Protein AF-A0A659UMX3-F1 (afdb_monomer_lite)

Sequence (144 aa):
DGIGAFLRAEAPHLLPGEVRAPNKVGDGVDTADLINVVPGRPPGFCIGCPERPIFAATKLVEQELGKHHIASDIGCHLFSIMPPFELGATTMGYGLGPASASAFNSPDAKRRSISFVGDGGFWHNGLTSSIGNAVFNKNDGVIV

Structure (mmCIF, N/CA/C/O backbone):
data_AF-A0A659UMX3-F1
#
_entry.id   AF-A0A659UMX3-F1
#
loop_
_atom_site.group_PDB
_atom_site.id
_atom_site.type_symbol
_atom_site.label_atom_id
_atom_site.label_alt_id
_atom_site.label_comp_id
_atom_site.label_asym_id
_atom_site.label_entity_id
_atom_site.label_seq_id
_atom_site.pdbx_PDB_ins_code
_atom_site.Cartn_x
_atom_site.Cartn_y
_atom_site.Cartn_z
_atom_site.occupancy
_atom_site.B_iso_or_equiv
_atom_site.auth_seq_id
_atom_site.auth_comp_id
_atom_site.auth_asym_id
_atom_site.auth_atom_id
_atom_site.pdbx_PDB_model_num
ATOM 1 N N . ASP A 1 1 ? 29.938 12.520 -36.165 1.00 80.31 1 ASP A N 1
ATOM 2 C CA . ASP A 1 1 ? 31.358 12.898 -36.000 1.00 80.31 1 ASP A CA 1
ATOM 3 C C . ASP A 1 1 ? 32.203 11.645 -35.748 1.00 80.31 1 ASP A C 1
ATOM 5 O O . ASP A 1 1 ? 31.673 10.625 -35.313 1.00 80.31 1 ASP A O 1
ATOM 9 N N . GLY A 1 2 ? 33.490 11.679 -36.110 1.00 86.38 2 GLY A N 1
ATOM 10 C CA . GLY A 1 2 ? 34.348 10.483 -36.173 1.00 86.38 2 GLY A CA 1
ATOM 11 C C . GLY A 1 2 ? 34.579 9.790 -34.825 1.00 86.38 2 GLY A C 1
ATOM 12 O O . GLY A 1 2 ? 34.541 8.565 -34.754 1.00 86.38 2 GLY A O 1
ATOM 13 N N . ILE A 1 3 ? 34.723 10.560 -33.741 1.00 86.25 3 ILE A N 1
ATOM 14 C CA . ILE A 1 3 ? 34.908 10.018 -32.383 1.00 86.25 3 ILE A CA 1
ATOM 15 C C . ILE A 1 3 ? 33.653 9.272 -31.919 1.00 86.25 3 ILE A C 1
ATOM 17 O O . ILE A 1 3 ? 33.746 8.155 -31.416 1.00 86.25 3 ILE A O 1
ATOM 21 N N . GLY A 1 4 ? 32.465 9.843 -32.143 1.00 83.81 4 GLY A N 1
ATOM 22 C CA . GLY A 1 4 ? 31.209 9.180 -31.806 1.00 83.81 4 GLY A CA 1
ATOM 23 C C . GLY A 1 4 ? 31.001 7.875 -32.581 1.00 83.81 4 GLY A C 1
ATOM 24 O O . GLY A 1 4 ? 30.416 6.938 -32.049 1.00 83.81 4 GLY A O 1
ATOM 25 N N . ALA A 1 5 ? 31.466 7.783 -33.830 1.00 86.44 5 ALA A N 1
ATOM 26 C CA . ALA A 1 5 ? 31.408 6.541 -34.605 1.00 86.44 5 ALA A CA 1
ATOM 27 C C . ALA A 1 5 ? 32.375 5.476 -34.059 1.00 86.44 5 ALA A C 1
ATOM 29 O O . ALA A 1 5 ? 31.961 4.340 -33.843 1.00 86.44 5 ALA A O 1
ATOM 30 N N . PHE A 1 6 ? 33.619 5.860 -33.757 1.00 91.62 6 PHE A N 1
ATOM 31 C CA . PHE A 1 6 ? 3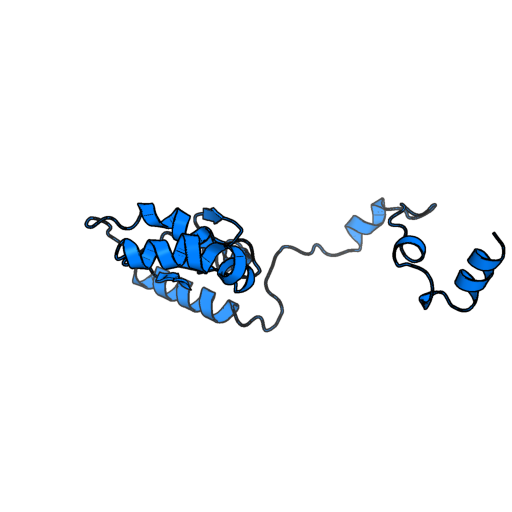4.622 4.973 -33.162 1.00 91.62 6 PHE A CA 1
ATOM 32 C C . PHE A 1 6 ? 34.173 4.414 -31.807 1.00 91.62 6 PHE A C 1
ATOM 34 O O . PHE A 1 6 ? 34.204 3.207 -31.592 1.00 91.62 6 PHE A O 1
ATOM 41 N N . LEU A 1 7 ? 33.668 5.268 -30.910 1.00 92.94 7 LEU A N 1
ATOM 42 C CA . LEU A 1 7 ? 33.188 4.828 -29.598 1.00 92.94 7 LEU A CA 1
ATOM 43 C C . LEU A 1 7 ? 31.968 3.904 -29.699 1.00 92.94 7 LEU A C 1
ATOM 45 O O . LEU A 1 7 ? 31.846 2.987 -28.896 1.00 92.94 7 LEU A O 1
ATOM 49 N N . ARG A 1 8 ? 31.083 4.095 -30.688 1.00 87.81 8 ARG A N 1
ATOM 50 C CA . ARG A 1 8 ? 29.964 3.164 -30.930 1.00 87.81 8 ARG A CA 1
ATOM 51 C C . ARG A 1 8 ? 30.441 1.784 -31.386 1.00 87.81 8 ARG A C 1
ATOM 53 O O . ARG A 1 8 ? 29.808 0.803 -31.014 1.00 87.81 8 ARG A O 1
ATOM 60 N N . ALA A 1 9 ? 31.514 1.719 -32.173 1.00 91.12 9 ALA A N 1
ATOM 61 C CA . ALA A 1 9 ? 32.057 0.468 -32.697 1.00 91.12 9 ALA A CA 1
ATOM 62 C C . ALA A 1 9 ? 32.900 -0.286 -31.657 1.00 91.12 9 ALA A C 1
ATOM 64 O O . ALA A 1 9 ? 32.678 -1.470 -31.427 1.00 91.12 9 ALA A O 1
ATOM 65 N N . GLU A 1 10 ? 33.823 0.410 -30.992 1.00 96.06 10 GLU A N 1
ATOM 66 C CA . GLU A 1 10 ? 34.887 -0.233 -30.209 1.00 96.06 10 GLU A CA 1
ATOM 67 C C . GLU A 1 10 ? 34.639 -0.205 -28.695 1.00 96.06 10 GLU A C 1
ATOM 69 O O . GLU A 1 10 ? 35.086 -1.089 -27.966 1.00 96.06 10 GLU A O 1
ATOM 74 N N . ALA A 1 11 ? 33.927 0.805 -28.183 1.00 93.38 11 ALA A N 1
ATOM 75 C CA . ALA A 1 11 ? 33.734 0.990 -26.742 1.00 93.38 11 ALA A CA 1
ATOM 76 C C . ALA A 1 11 ? 32.344 1.553 -26.383 1.00 93.38 11 ALA A C 1
ATOM 78 O O . ALA A 1 11 ? 32.239 2.575 -25.695 1.00 93.38 11 ALA A O 1
ATOM 79 N N . PRO A 1 12 ? 31.245 0.885 -26.787 1.00 87.44 12 PRO A N 1
ATOM 80 C CA . PRO A 1 12 ? 29.893 1.425 -26.646 1.00 87.44 12 PRO A CA 1
ATOM 81 C C . PRO A 1 12 ? 29.475 1.650 -25.190 1.00 87.44 12 PRO A C 1
ATOM 83 O O . PRO A 1 12 ? 28.577 2.440 -24.931 1.00 87.44 12 PRO A O 1
ATOM 86 N N . HIS A 1 13 ? 30.125 0.992 -24.226 1.00 91.12 13 HIS A N 1
ATOM 87 C CA . HIS A 1 13 ? 29.864 1.163 -22.797 1.00 91.12 13 HIS A CA 1
ATOM 88 C C . HIS A 1 13 ? 30.318 2.520 -22.236 1.00 91.12 13 HIS A C 1
ATOM 90 O O . HIS A 1 13 ? 29.806 2.927 -21.197 1.00 91.12 13 HIS A O 1
ATOM 96 N N . LEU A 1 14 ? 31.232 3.218 -22.922 1.00 92.56 14 LEU A N 1
ATOM 97 C CA . LEU A 1 14 ? 31.705 4.556 -22.548 1.00 92.56 14 LEU A CA 1
ATOM 98 C C . LEU A 1 14 ? 30.750 5.672 -22.994 1.00 92.56 14 LEU A C 1
ATOM 100 O O . LEU A 1 14 ? 30.923 6.826 -22.607 1.00 92.56 14 LEU A O 1
ATOM 104 N N . LEU A 1 15 ? 29.755 5.349 -23.824 1.00 89.94 15 LEU A N 1
ATOM 105 C CA . LEU A 1 15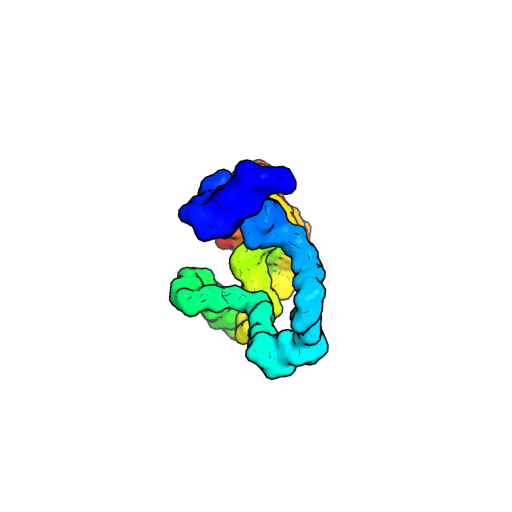 ? 28.754 6.308 -24.276 1.00 89.94 15 LEU A CA 1
ATOM 106 C C . LEU A 1 15 ? 27.646 6.491 -23.222 1.00 89.94 15 LEU A C 1
ATOM 108 O O . LEU A 1 15 ? 27.273 5.518 -22.557 1.00 89.94 15 LEU A O 1
ATOM 112 N N . PRO A 1 16 ? 27.057 7.698 -23.110 1.00 88.25 16 PRO A N 1
ATOM 113 C CA . PRO A 1 16 ? 25.883 7.934 -22.274 1.00 88.25 16 PRO A CA 1
ATOM 114 C C . PRO A 1 16 ? 24.726 6.992 -22.623 1.00 88.25 16 PRO A C 1
ATOM 116 O O . PRO A 1 16 ? 24.575 6.572 -23.778 1.00 88.25 16 PRO A O 1
ATOM 119 N N . GLY A 1 17 ? 23.888 6.677 -21.634 1.00 83.12 17 GLY A N 1
ATOM 120 C CA . GLY A 1 17 ? 22.742 5.781 -21.807 1.00 83.12 17 GLY A CA 1
ATOM 121 C C . GLY A 1 17 ? 21.800 6.247 -22.918 1.00 83.12 17 GLY A C 1
ATOM 122 O O . GLY A 1 17 ? 21.337 5.432 -23.709 1.00 83.12 17 GLY A O 1
ATOM 123 N N . GLU A 1 18 ? 21.623 7.557 -23.066 1.00 82.62 18 GLU A N 1
ATOM 124 C CA . GLU A 1 18 ? 20.795 8.189 -24.095 1.00 82.62 18 GLU A CA 1
ATOM 125 C C . GLU A 1 18 ? 21.355 7.995 -25.509 1.00 82.62 18 GLU A C 1
ATOM 127 O O . GLU A 1 18 ? 20.612 8.017 -26.484 1.00 82.62 18 GLU A O 1
ATOM 132 N N . VAL A 1 19 ? 22.667 7.798 -25.657 1.00 83.69 19 VAL A N 1
ATOM 133 C CA . VAL A 1 19 ? 23.290 7.519 -26.962 1.00 83.69 19 VAL A CA 1
ATOM 134 C C . VAL A 1 19 ? 23.211 6.030 -27.287 1.00 83.69 19 VAL A C 1
ATOM 136 O O . VAL A 1 19 ? 23.054 5.659 -28.450 1.00 83.69 19 VAL A O 1
ATOM 139 N N . ARG A 1 20 ? 23.314 5.177 -26.263 1.00 80.31 20 ARG A N 1
ATOM 140 C CA . ARG A 1 20 ? 23.248 3.713 -26.387 1.00 80.31 20 ARG A CA 1
ATOM 141 C C . ARG A 1 20 ? 21.819 3.202 -26.578 1.00 80.31 20 ARG A C 1
ATOM 143 O O . ARG A 1 20 ? 21.623 2.211 -27.271 1.00 80.31 20 ARG A O 1
ATOM 150 N N . ALA A 1 21 ? 20.845 3.872 -25.971 1.00 79.81 21 ALA A N 1
ATOM 151 C CA . ALA A 1 21 ? 19.425 3.548 -26.004 1.00 79.81 21 ALA A CA 1
ATOM 152 C C . ALA A 1 21 ? 18.609 4.843 -26.185 1.00 79.81 21 ALA A C 1
ATOM 154 O O . ALA A 1 21 ? 17.995 5.335 -25.239 1.00 79.81 21 ALA A O 1
ATOM 155 N N . PRO A 1 22 ? 18.593 5.426 -27.397 1.00 78.88 22 PRO A N 1
ATOM 156 C CA . PRO A 1 22 ? 18.025 6.753 -27.636 1.00 78.88 22 PRO A CA 1
ATOM 157 C C . PRO A 1 22 ? 16.498 6.849 -27.517 1.00 78.88 22 PRO A C 1
ATOM 159 O O . PRO A 1 22 ? 15.952 7.900 -27.841 1.00 78.88 22 PRO A O 1
ATOM 162 N N . ASN A 1 23 ? 15.800 5.784 -27.092 1.00 73.88 23 ASN A N 1
ATOM 163 C CA . ASN A 1 23 ? 14.333 5.685 -27.052 1.00 73.88 23 ASN A CA 1
ATOM 164 C C . ASN A 1 23 ? 13.659 6.216 -28.334 1.00 73.88 23 ASN A C 1
ATOM 166 O O . ASN A 1 23 ? 12.550 6.744 -28.302 1.00 73.88 23 ASN A O 1
ATOM 170 N N . LYS A 1 24 ? 14.347 6.095 -29.476 1.00 74.88 24 LYS A N 1
ATOM 171 C CA . LYS A 1 24 ? 13.796 6.399 -30.793 1.00 74.88 24 LYS A CA 1
ATOM 172 C C . LYS A 1 24 ? 13.140 5.137 -31.317 1.00 74.88 24 LYS A C 1
ATOM 174 O O . LYS A 1 24 ? 13.711 4.054 -31.194 1.00 74.88 24 LYS A O 1
ATOM 179 N N . VAL A 1 25 ? 11.960 5.288 -31.908 1.00 68.75 25 VAL A N 1
ATOM 180 C CA . VAL A 1 25 ? 11.356 4.218 -32.703 1.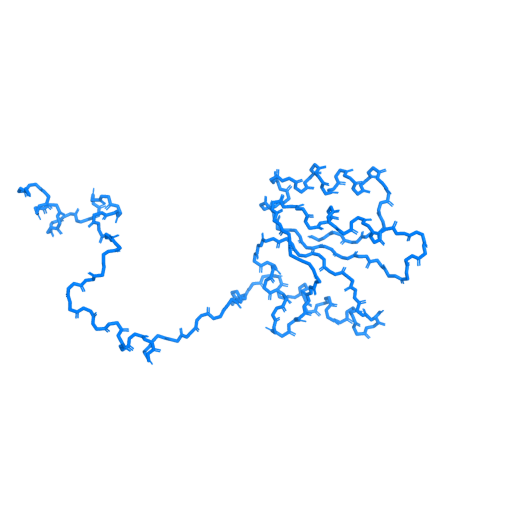00 68.75 25 VAL A CA 1
ATOM 181 C C . VAL A 1 25 ? 12.358 3.908 -33.815 1.00 68.75 25 VAL A C 1
ATOM 183 O O . VAL A 1 25 ? 12.714 4.804 -34.576 1.00 68.75 25 VAL A O 1
ATOM 186 N N . GLY A 1 26 ? 12.920 2.700 -33.816 1.00 66.75 26 GLY A N 1
ATOM 187 C CA . GLY A 1 26 ? 13.911 2.317 -34.816 1.00 66.75 26 GLY A CA 1
ATOM 188 C C . GLY A 1 26 ? 13.277 2.282 -36.202 1.00 66.75 26 GLY A C 1
ATOM 189 O O . GLY A 1 26 ? 12.154 1.797 -36.349 1.00 66.75 26 GLY A O 1
ATOM 190 N N . ASP A 1 27 ? 13.999 2.760 -37.214 1.00 66.75 27 ASP A N 1
ATOM 191 C CA . ASP A 1 27 ? 13.612 2.544 -38.606 1.00 66.75 27 ASP A CA 1
ATOM 192 C C . ASP A 1 27 ? 13.560 1.025 -38.860 1.00 66.75 27 ASP A C 1
ATOM 194 O O . ASP A 1 27 ? 14.563 0.328 -38.701 1.00 66.75 27 ASP A O 1
ATOM 198 N N . GLY A 1 28 ? 12.381 0.495 -39.200 1.00 62.31 28 GLY A N 1
ATOM 199 C CA . GLY A 1 28 ? 12.193 -0.924 -39.532 1.00 62.31 28 GLY A CA 1
ATOM 200 C C . GLY A 1 28 ? 11.762 -1.852 -38.389 1.00 62.31 28 GLY A C 1
ATOM 201 O O . GLY A 1 28 ? 11.664 -3.056 -38.615 1.00 62.31 28 GLY A O 1
ATOM 202 N N . VAL A 1 29 ? 11.466 -1.341 -37.187 1.00 63.28 29 VAL A N 1
ATOM 203 C CA . VAL A 1 29 ? 10.765 -2.147 -36.172 1.00 63.28 29 VAL A CA 1
ATOM 204 C C . VAL A 1 29 ? 9.274 -2.118 -36.488 1.00 63.28 29 VAL A C 1
ATOM 206 O O . VAL A 1 29 ? 8.604 -1.120 -36.223 1.00 63.28 29 VAL A O 1
ATOM 209 N N . ASP A 1 30 ? 8.755 -3.208 -37.053 1.00 66.06 30 ASP A N 1
ATOM 210 C CA . ASP A 1 30 ? 7.312 -3.420 -37.140 1.00 66.06 30 ASP A CA 1
ATOM 211 C C . ASP A 1 30 ? 6.763 -3.648 -35.724 1.00 66.06 30 ASP A C 1
ATOM 213 O O . ASP A 1 30 ? 6.810 -4.743 -35.159 1.00 66.06 30 ASP A O 1
ATOM 217 N N . THR A 1 31 ? 6.300 -2.568 -35.099 1.00 67.62 31 THR A N 1
ATOM 218 C CA . THR A 1 31 ? 5.735 -2.600 -33.749 1.00 67.62 31 THR A CA 1
ATOM 219 C C . THR A 1 31 ? 4.401 -3.340 -33.695 1.00 67.62 31 THR A C 1
ATOM 221 O O . THR A 1 31 ? 3.965 -3.687 -32.594 1.00 67.62 31 THR A O 1
ATOM 224 N N . ALA A 1 32 ? 3.769 -3.621 -34.843 1.00 68.00 32 ALA A N 1
ATOM 225 C CA . ALA A 1 32 ? 2.508 -4.348 -34.902 1.00 68.00 32 ALA A CA 1
ATOM 226 C C . ALA A 1 32 ? 2.662 -5.808 -34.443 1.00 68.00 32 ALA A C 1
ATOM 228 O O . ALA A 1 32 ? 1.722 -6.359 -33.870 1.00 68.00 32 ALA A O 1
ATOM 229 N N . ASP A 1 33 ? 3.843 -6.414 -34.611 1.00 74.25 33 ASP A N 1
ATOM 230 C CA . ASP A 1 33 ? 4.092 -7.796 -34.181 1.00 74.25 33 ASP A CA 1
ATOM 231 C C . ASP A 1 33 ? 4.417 -7.911 -32.679 1.00 74.25 33 ASP A C 1
ATOM 233 O O . ASP A 1 33 ? 4.103 -8.912 -32.036 1.00 74.25 33 ASP A O 1
ATOM 237 N N . LEU A 1 34 ? 4.960 -6.853 -32.058 1.00 73.75 34 LEU A N 1
ATOM 238 C CA . LEU A 1 34 ? 5.363 -6.867 -30.641 1.00 73.75 34 LEU A CA 1
ATOM 239 C C . LEU A 1 34 ? 4.206 -7.166 -29.681 1.00 73.75 34 LEU A C 1
ATOM 241 O O . LEU A 1 34 ? 4.418 -7.802 -28.649 1.00 73.75 34 LEU A O 1
ATOM 245 N N . ILE A 1 35 ? 2.988 -6.743 -30.027 1.00 72.38 35 ILE A N 1
ATOM 246 C CA . ILE A 1 35 ? 1.779 -7.022 -29.240 1.00 72.38 35 ILE A CA 1
ATOM 247 C C . ILE A 1 35 ? 1.449 -8.524 -29.243 1.00 72.38 35 ILE A C 1
ATOM 249 O O . ILE A 1 35 ? 0.923 -9.031 -28.254 1.00 72.38 35 ILE A O 1
ATOM 253 N N . ASN A 1 36 ? 1.785 -9.244 -30.318 1.00 80.62 36 ASN A N 1
ATOM 254 C CA . ASN A 1 36 ? 1.509 -10.674 -30.452 1.00 80.62 36 ASN A CA 1
ATOM 255 C C . ASN A 1 36 ? 2.608 -11.550 -29.835 1.00 80.62 36 ASN A C 1
ATOM 257 O O . ASN A 1 36 ? 2.320 -12.667 -29.406 1.00 80.62 36 ASN A O 1
ATOM 261 N N . VAL A 1 37 ? 3.855 -11.064 -29.779 1.00 84.31 37 VAL A N 1
ATOM 262 C CA . VAL A 1 37 ? 5.002 -11.857 -29.298 1.00 84.31 37 VAL A CA 1
ATOM 263 C C . VAL A 1 37 ? 5.399 -11.585 -27.845 1.00 84.31 37 VAL A C 1
ATOM 265 O O . VAL A 1 37 ? 5.977 -12.465 -27.204 1.00 84.31 37 VAL A O 1
ATOM 268 N N . VAL A 1 38 ? 5.111 -10.400 -27.291 1.00 84.12 38 VAL A N 1
ATOM 269 C CA . VAL A 1 38 ? 5.469 -10.069 -25.903 1.00 84.12 38 VAL A CA 1
ATOM 270 C C . VAL A 1 38 ? 4.290 -10.363 -24.973 1.00 84.12 38 VAL A C 1
ATOM 272 O O . VAL A 1 38 ? 3.248 -9.716 -25.086 1.00 84.12 38 VAL A O 1
ATOM 275 N N . PRO A 1 39 ? 4.432 -11.280 -23.998 1.00 84.31 39 PRO A N 1
ATOM 276 C CA . PRO A 1 39 ? 3.372 -11.517 -23.033 1.00 84.31 39 PRO A CA 1
ATOM 277 C C . PRO A 1 39 ? 3.144 -10.271 -22.174 1.00 84.31 39 PRO A C 1
ATOM 279 O O . PRO A 1 39 ? 4.093 -9.614 -21.729 1.00 84.31 39 PRO A O 1
ATOM 282 N N . GLY A 1 40 ? 1.873 -9.974 -21.900 1.00 84.06 40 GLY A N 1
ATOM 283 C CA . GLY A 1 40 ? 1.495 -8.900 -20.990 1.00 84.06 40 GLY A CA 1
ATOM 284 C C . GLY A 1 40 ? 2.152 -9.077 -19.620 1.00 84.06 40 GLY A C 1
ATOM 285 O O . GLY A 1 40 ? 2.225 -10.183 -19.085 1.00 84.06 40 GLY A O 1
ATOM 286 N N . ARG A 1 41 ? 2.626 -7.972 -19.041 1.00 85.88 41 ARG A N 1
ATOM 287 C CA . ARG A 1 41 ? 3.160 -7.921 -17.675 1.00 85.88 41 ARG A CA 1
ATOM 288 C C . ARG A 1 41 ? 2.165 -7.180 -16.787 1.00 85.88 41 ARG A C 1
ATOM 290 O O . ARG A 1 41 ? 2.356 -5.986 -16.550 1.00 85.88 41 ARG A O 1
ATOM 297 N N . PRO A 1 42 ? 1.068 -7.832 -16.361 1.00 85.88 42 PRO A N 1
ATOM 298 C CA . PRO A 1 42 ? 0.165 -7.199 -15.419 1.00 85.88 42 PRO A CA 1
ATOM 299 C C . PRO A 1 42 ? 0.934 -6.862 -14.132 1.00 85.88 42 PRO A C 1
ATOM 301 O O . PRO A 1 42 ? 1.857 -7.597 -13.763 1.00 85.88 42 PRO A O 1
ATOM 304 N N . PRO A 1 43 ? 0.576 -5.767 -13.445 1.00 88.56 43 PRO A N 1
ATOM 305 C CA . PRO A 1 43 ? 1.150 -5.449 -12.146 1.00 88.56 43 PRO A CA 1
ATOM 306 C C . PRO A 1 43 ? 0.981 -6.627 -11.182 1.00 88.56 43 PRO A C 1
ATOM 308 O O . PRO A 1 43 ? -0.100 -7.210 -11.088 1.00 88.56 43 PRO A O 1
ATOM 311 N N . GLY A 1 44 ? 2.047 -6.996 -10.481 1.00 90.12 44 GLY A N 1
ATOM 312 C CA . GLY A 1 44 ? 2.027 -8.154 -9.602 1.00 90.12 44 GLY A CA 1
ATOM 313 C C . GLY A 1 44 ? 3.303 -8.297 -8.789 1.00 90.12 44 GLY A C 1
ATOM 314 O O . GLY A 1 44 ? 4.312 -7.637 -9.036 1.00 90.12 44 GLY A O 1
ATOM 315 N N . PHE A 1 45 ? 3.243 -9.178 -7.796 1.00 93.44 45 PHE A N 1
ATOM 316 C CA . PHE A 1 45 ? 4.365 -9.450 -6.909 1.00 93.44 45 PHE A CA 1
ATOM 317 C C . PHE A 1 45 ? 5.416 -10.341 -7.567 1.00 93.44 45 PHE A C 1
ATOM 319 O O . PHE A 1 45 ? 5.088 -11.312 -8.254 1.00 93.44 45 PHE A O 1
ATOM 326 N N . CYS A 1 46 ? 6.688 -10.069 -7.270 1.00 93.56 46 CYS A N 1
ATOM 327 C CA . CYS A 1 46 ? 7.797 -10.933 -7.661 1.00 93.56 46 CYS A CA 1
ATOM 328 C C . CYS A 1 46 ? 7.616 -12.367 -7.131 1.00 93.56 46 CYS A C 1
ATOM 330 O O . CYS A 1 46 ? 7.007 -12.608 -6.079 1.00 93.56 46 CYS A O 1
ATOM 332 N N . ILE A 1 47 ? 8.219 -13.335 -7.825 1.00 92.31 47 ILE A N 1
ATOM 333 C CA . ILE A 1 47 ? 8.390 -14.684 -7.278 1.00 92.31 47 ILE A CA 1
ATOM 334 C C . ILE A 1 47 ? 9.227 -14.577 -5.998 1.00 92.31 47 ILE A C 1
ATOM 336 O O . ILE A 1 47 ? 10.303 -13.989 -6.010 1.00 92.31 47 ILE A O 1
ATOM 340 N N . GLY A 1 48 ? 8.704 -15.103 -4.888 1.00 95.06 48 GLY A N 1
ATOM 341 C CA . GLY A 1 48 ? 9.347 -14.994 -3.575 1.00 95.06 48 GLY A CA 1
ATOM 342 C C . GLY A 1 48 ? 9.157 -13.652 -2.858 1.00 95.06 48 GLY A C 1
ATOM 343 O O . GLY A 1 48 ? 9.811 -13.426 -1.847 1.00 95.06 48 GLY A O 1
ATOM 344 N N . CYS A 1 49 ? 8.276 -12.764 -3.337 1.00 96.00 49 CYS A N 1
ATOM 345 C CA . CYS A 1 49 ? 7.991 -11.508 -2.641 1.00 96.00 49 CYS A CA 1
ATOM 346 C C . CYS A 1 49 ? 7.502 -11.765 -1.195 1.00 96.00 49 CYS A C 1
ATOM 348 O O . CYS A 1 49 ? 6.518 -12.496 -1.014 1.00 96.00 49 CYS A O 1
ATOM 350 N N . PRO A 1 50 ? 8.139 -11.148 -0.179 1.00 95.56 50 PRO A N 1
ATOM 351 C CA . PRO A 1 50 ? 7.830 -11.386 1.232 1.00 95.56 50 PRO A CA 1
ATOM 352 C C . PRO A 1 50 ? 6.503 -10.765 1.685 1.00 95.56 50 PRO A C 1
ATOM 354 O O . PRO A 1 50 ? 6.038 -11.058 2.781 1.00 95.56 50 PRO A O 1
ATOM 357 N N . GLU A 1 51 ? 5.864 -9.942 0.853 1.00 96.19 51 GLU A N 1
ATOM 358 C CA . GLU A 1 51 ? 4.568 -9.337 1.170 1.00 96.19 51 GLU A CA 1
ATOM 359 C C . GLU A 1 51 ? 3.394 -10.286 0.877 1.00 96.19 51 GLU A C 1
ATOM 361 O O . GLU A 1 51 ? 2.325 -10.167 1.473 1.00 96.19 51 GLU A O 1
ATOM 366 N N . ARG A 1 52 ? 3.579 -11.296 0.009 1.00 96.38 52 ARG A N 1
ATOM 367 C CA . ARG A 1 52 ? 2.506 -12.248 -0.341 1.00 96.38 52 ARG A CA 1
ATOM 368 C C . ARG A 1 52 ? 1.931 -12.980 0.884 1.00 96.38 52 ARG A C 1
ATOM 370 O O . ARG A 1 52 ? 0.706 -13.076 0.960 1.00 96.38 52 ARG A O 1
ATOM 377 N N . PRO A 1 53 ? 2.739 -13.482 1.843 1.00 96.62 53 PRO A N 1
ATOM 378 C CA . PRO A 1 53 ? 2.219 -14.064 3.081 1.00 96.62 53 PRO A CA 1
ATOM 379 C C . PRO A 1 53 ? 1.449 -13.070 3.957 1.00 96.62 53 PRO A C 1
ATOM 381 O O . PRO A 1 53 ? 0.473 -13.468 4.585 1.00 96.62 53 PRO A O 1
ATOM 384 N N . ILE A 1 54 ? 1.842 -11.790 3.972 1.00 96.38 54 ILE A N 1
ATOM 385 C CA . ILE A 1 54 ? 1.147 -10.742 4.734 1.00 96.38 54 ILE A CA 1
ATOM 386 C C . ILE A 1 54 ? -0.270 -10.571 4.182 1.00 96.38 54 ILE A C 1
ATOM 388 O O . ILE A 1 54 ? -1.237 -10.684 4.929 1.00 96.38 54 ILE A O 1
ATOM 392 N N . PHE A 1 55 ? -0.412 -10.417 2.864 1.00 97.06 55 PHE A N 1
ATOM 393 C CA . PHE A 1 55 ? -1.726 -10.277 2.229 1.00 97.06 55 PHE A CA 1
ATOM 394 C C . PHE A 1 55 ? -2.569 -11.551 2.308 1.00 97.06 55 PHE A C 1
ATOM 396 O O . PHE A 1 55 ? -3.781 -11.476 2.502 1.00 97.06 55 PHE A O 1
ATOM 403 N N . ALA A 1 56 ? -1.950 -12.731 2.222 1.00 97.06 56 ALA A N 1
ATOM 404 C CA . ALA A 1 56 ? -2.657 -13.989 2.451 1.00 97.06 56 ALA A CA 1
ATOM 405 C C . ALA A 1 56 ? -3.231 -14.050 3.876 1.00 97.06 56 ALA A C 1
ATOM 407 O O . ALA A 1 56 ? -4.405 -14.373 4.047 1.00 97.06 56 ALA A O 1
ATOM 408 N N . ALA A 1 57 ? -2.443 -13.670 4.886 1.00 96.81 57 ALA A N 1
ATOM 409 C CA . ALA A 1 57 ? -2.907 -13.590 6.266 1.00 96.81 57 ALA A CA 1
ATOM 410 C C . ALA A 1 57 ? -4.023 -12.548 6.431 1.00 96.81 57 ALA A C 1
ATOM 412 O O . ALA A 1 57 ? -5.035 -12.840 7.062 1.00 96.81 57 ALA A O 1
ATOM 413 N N . THR A 1 58 ? -3.909 -11.374 5.803 1.00 96.69 58 THR A N 1
ATOM 414 C CA . THR A 1 58 ? -4.981 -10.366 5.813 1.00 96.69 58 THR A CA 1
ATOM 415 C C . THR A 1 58 ? -6.285 -10.910 5.221 1.00 96.69 58 THR A C 1
ATOM 417 O O . THR A 1 58 ? -7.350 -10.634 5.765 1.00 96.69 58 THR A O 1
ATOM 420 N N . LYS A 1 59 ? -6.240 -11.744 4.170 1.00 96.81 59 LYS A N 1
ATOM 421 C CA . LYS A 1 59 ? -7.450 -12.403 3.644 1.00 96.81 59 LYS A CA 1
ATOM 422 C C . LYS A 1 59 ? -8.081 -13.382 4.615 1.00 96.81 59 LYS A C 1
ATOM 424 O O . LYS A 1 59 ? -9.304 -13.425 4.689 1.00 96.81 59 LYS A O 1
ATOM 429 N N . LEU A 1 60 ? -7.275 -14.149 5.342 1.00 97.06 60 LEU A N 1
ATOM 430 C CA . LEU A 1 60 ? -7.784 -15.040 6.385 1.00 97.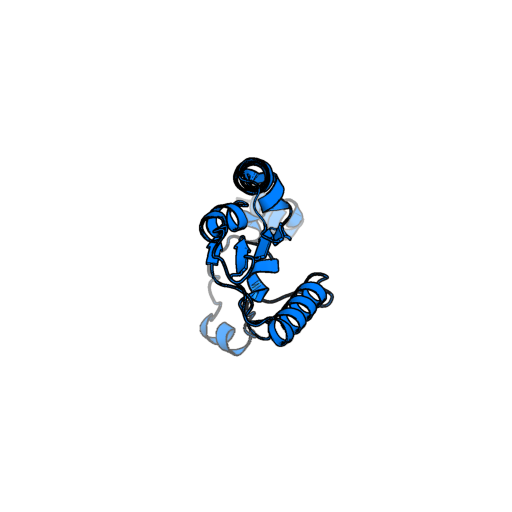06 60 LEU A CA 1
ATOM 431 C C . LEU A 1 60 ? -8.450 -14.228 7.505 1.00 97.06 60 LEU A C 1
ATOM 433 O O . LEU A 1 60 ? -9.559 -14.550 7.919 1.00 97.06 60 LEU A O 1
ATOM 437 N N . VAL A 1 61 ? -7.851 -13.101 7.899 1.00 94.81 61 VAL A N 1
ATOM 438 C CA . VAL A 1 61 ? -8.458 -12.171 8.864 1.00 94.81 61 VAL A CA 1
ATOM 439 C C . VAL A 1 61 ? -9.795 -11.618 8.353 1.00 94.81 61 VAL A C 1
ATOM 441 O O . VAL A 1 61 ? -10.763 -11.593 9.108 1.00 94.81 61 VAL A O 1
ATOM 444 N N . GLU A 1 62 ? -9.907 -11.227 7.078 1.00 95.25 62 GLU A N 1
ATOM 445 C CA . GLU A 1 62 ? -11.189 -10.771 6.514 1.00 95.25 62 GLU A CA 1
ATOM 446 C C . GLU A 1 62 ? -12.256 -11.877 6.444 1.00 95.25 62 GLU A C 1
ATOM 448 O O . GLU A 1 62 ? -13.449 -11.570 6.490 1.00 95.25 62 GLU A O 1
ATOM 453 N N . GLN A 1 63 ? -11.867 -13.152 6.334 1.00 95.69 63 GLN A N 1
ATOM 454 C CA . GLN A 1 63 ? -12.812 -14.275 6.396 1.00 95.69 63 GLN A CA 1
ATOM 455 C C . GLN A 1 63 ? -13.412 -14.432 7.799 1.00 95.69 63 GLN A C 1
ATOM 457 O O . GLN A 1 63 ? -14.591 -14.758 7.920 1.00 95.69 63 GLN A O 1
ATOM 462 N N . GLU A 1 64 ? -12.627 -14.166 8.844 1.00 95.75 64 GLU A N 1
ATOM 463 C CA . GLU A 1 64 ? -13.059 -14.277 10.241 1.00 95.75 64 GLU A CA 1
ATOM 464 C C . GLU A 1 64 ? -13.795 -13.022 10.737 1.00 95.75 64 GLU A C 1
ATOM 466 O O . GLU A 1 64 ? -14.843 -13.118 11.376 1.00 95.75 64 GLU A O 1
ATOM 471 N N . LEU A 1 65 ? -13.269 -11.832 10.437 1.00 94.31 65 LEU A N 1
ATOM 472 C CA . LEU A 1 65 ? -13.743 -10.554 10.991 1.00 94.31 65 LEU A CA 1
ATOM 473 C C . LEU A 1 65 ? -14.627 -9.754 10.014 1.00 94.31 65 LEU A C 1
ATOM 475 O O . LEU A 1 65 ? -15.287 -8.771 10.391 1.00 94.31 65 LEU A O 1
ATOM 479 N N . GLY A 1 66 ? -14.695 -10.186 8.756 1.00 94.50 66 GLY A N 1
ATOM 480 C CA . GLY A 1 66 ? -15.311 -9.456 7.652 1.00 94.50 66 GLY A CA 1
ATOM 481 C C . GLY A 1 66 ? -14.370 -8.419 7.033 1.00 94.50 66 GLY A C 1
ATOM 482 O O . GLY A 1 66 ? -13.250 -8.211 7.486 1.00 94.50 66 GLY A O 1
ATOM 483 N N . LYS A 1 67 ? -14.845 -7.738 5.985 1.00 93.81 67 LYS A N 1
ATOM 484 C CA . LYS A 1 67 ? -14.033 -6.767 5.237 1.00 93.81 67 LYS A CA 1
ATOM 485 C C . LYS A 1 67 ? -13.634 -5.554 6.077 1.00 93.81 67 LYS A C 1
ATOM 487 O O . LYS A 1 67 ? -14.469 -4.993 6.795 1.00 93.81 67 LYS A O 1
ATOM 492 N N . HIS A 1 68 ? -12.392 -5.111 5.911 1.00 93.69 68 HIS A N 1
ATOM 493 C CA . HIS A 1 68 ? -11.852 -3.906 6.543 1.00 93.69 68 HIS A CA 1
ATOM 494 C C . HIS A 1 68 ? -11.667 -2.773 5.527 1.00 93.69 68 HIS A C 1
ATOM 496 O O . HIS A 1 68 ? -11.535 -3.000 4.326 1.00 93.69 68 HIS A O 1
ATOM 502 N N . HIS A 1 69 ? -11.642 -1.527 6.007 1.00 94.75 69 HIS A N 1
ATOM 503 C CA . HIS A 1 69 ? -11.155 -0.422 5.184 1.00 94.75 69 HIS A CA 1
ATOM 504 C C . HIS A 1 69 ? -9.626 -0.473 5.153 1.00 94.75 69 HIS A C 1
ATOM 506 O O . HIS A 1 69 ? -8.997 -0.288 6.195 1.00 94.75 69 HIS A O 1
ATOM 512 N N . ILE A 1 70 ? -9.049 -0.727 3.977 1.00 96.50 70 ILE A N 1
ATOM 513 C CA . ILE A 1 70 ? -7.602 -0.862 3.780 1.00 96.50 70 ILE A CA 1
ATOM 514 C C . ILE A 1 70 ? -7.099 0.302 2.918 1.00 96.50 70 ILE A C 1
ATOM 516 O O . ILE A 1 70 ? -7.391 0.358 1.724 1.00 96.50 70 ILE A O 1
ATOM 520 N N . ALA A 1 71 ? -6.341 1.224 3.505 1.00 95.94 71 ALA A N 1
ATOM 521 C CA . ALA A 1 71 ? -5.689 2.305 2.768 1.00 95.94 71 ALA A CA 1
ATOM 522 C C . ALA A 1 71 ? -4.271 1.892 2.351 1.00 95.94 71 ALA A C 1
ATOM 524 O O . ALA A 1 71 ? -3.401 1.682 3.196 1.00 95.94 71 ALA A O 1
ATOM 525 N N . SER A 1 72 ? -4.022 1.787 1.050 1.00 93.69 72 SER A N 1
ATOM 526 C CA . SER A 1 72 ? -2.728 1.359 0.514 1.00 93.69 72 SER A CA 1
ATOM 527 C C . SER A 1 72 ? -1.952 2.553 -0.030 1.00 93.69 72 SER A C 1
ATOM 529 O O . SER A 1 72 ? -2.454 3.305 -0.865 1.00 93.69 72 SER A O 1
ATOM 531 N N . ASP A 1 73 ? -0.716 2.735 0.424 1.00 95.75 73 ASP A N 1
ATOM 532 C CA . ASP A 1 73 ? 0.179 3.728 -0.174 1.00 95.75 73 ASP A CA 1
ATOM 533 C C . ASP A 1 73 ? 0.749 3.229 -1.523 1.00 95.75 73 ASP A C 1
ATOM 535 O O . ASP A 1 73 ? 0.717 2.033 -1.811 1.00 95.75 73 ASP A O 1
ATOM 539 N N . ILE A 1 74 ? 1.279 4.106 -2.372 1.00 96.25 74 ILE A N 1
ATOM 540 C CA . ILE A 1 74 ? 1.914 3.709 -3.633 1.00 96.25 74 ILE A CA 1
ATOM 541 C C . ILE A 1 74 ? 3.246 3.019 -3.316 1.00 96.25 74 ILE A C 1
ATOM 543 O O . ILE A 1 74 ? 4.166 3.620 -2.767 1.00 96.25 74 ILE A O 1
ATOM 547 N N . GLY A 1 75 ? 3.346 1.749 -3.700 1.00 94.25 75 GLY A N 1
ATOM 548 C CA . GLY A 1 75 ? 4.517 0.892 -3.528 1.00 94.25 75 GLY A CA 1
ATOM 549 C C . GLY A 1 75 ? 4.237 -0.514 -4.058 1.00 94.25 75 GLY A C 1
ATOM 550 O O . GLY A 1 75 ? 3.187 -0.744 -4.659 1.00 94.25 75 GLY A O 1
ATOM 551 N N . CYS A 1 76 ? 5.151 -1.464 -3.840 1.00 94.06 76 CYS A N 1
ATOM 552 C CA . CYS A 1 76 ? 4.935 -2.856 -4.264 1.00 94.06 76 CYS A CA 1
ATOM 553 C C . CYS A 1 76 ? 3.674 -3.453 -3.617 1.00 94.06 76 CYS A C 1
ATOM 555 O O . CYS A 1 76 ? 2.884 -4.111 -4.296 1.00 94.06 76 CYS A O 1
ATOM 557 N N . HIS A 1 77 ? 3.431 -3.119 -2.348 1.00 94.75 77 HIS A N 1
ATOM 558 C CA . HIS A 1 77 ? 2.271 -3.545 -1.564 1.00 94.75 77 HIS A CA 1
ATOM 559 C C . HIS A 1 77 ? 0.929 -3.115 -2.158 1.00 94.75 77 HIS A C 1
ATOM 561 O O . HIS A 1 77 ? -0.085 -3.770 -1.909 1.00 94.75 77 HIS A O 1
ATOM 567 N N . LEU A 1 78 ? 0.901 -2.071 -2.996 1.00 95.81 78 LEU A N 1
ATOM 568 C CA . LEU A 1 78 ? -0.307 -1.633 -3.699 1.00 95.81 78 LEU A CA 1
ATOM 569 C C . LEU A 1 78 ? -0.863 -2.719 -4.626 1.00 95.81 78 LEU A C 1
ATOM 571 O O . LEU A 1 78 ? -2.066 -2.762 -4.861 1.00 95.81 78 LEU A O 1
ATOM 575 N N . PHE A 1 79 ? -0.036 -3.642 -5.123 1.00 95.06 79 PHE A N 1
ATOM 576 C CA . PHE A 1 79 ? -0.519 -4.731 -5.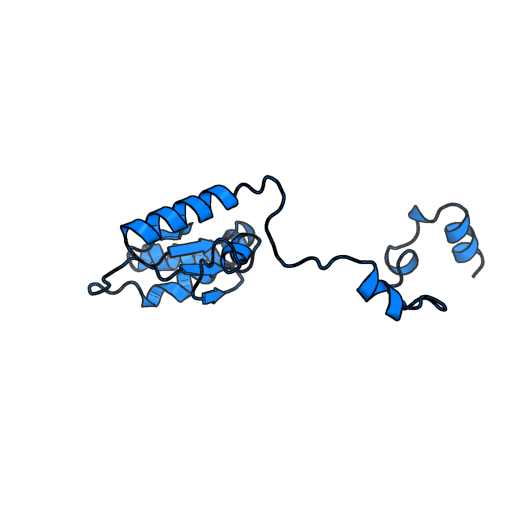978 1.00 95.06 79 PHE A CA 1
ATOM 577 C C . PHE A 1 79 ? -1.445 -5.713 -5.247 1.00 95.06 79 PHE A C 1
ATOM 579 O O . PHE A 1 79 ? -2.098 -6.528 -5.896 1.00 95.06 79 PHE A O 1
ATOM 586 N N . SER A 1 80 ? -1.580 -5.601 -3.922 1.00 95.06 80 SER A N 1
ATOM 587 C CA . SER A 1 80 ? -2.581 -6.335 -3.143 1.00 95.06 80 SER A CA 1
ATOM 588 C C . SER A 1 80 ? -4.027 -6.005 -3.540 1.00 95.06 80 SER A C 1
ATOM 590 O O . SER A 1 80 ? -4.898 -6.846 -3.331 1.00 95.06 80 SER A O 1
ATOM 592 N N . ILE A 1 81 ? -4.296 -4.865 -4.194 1.00 95.00 81 ILE A N 1
ATOM 593 C CA . ILE A 1 81 ? -5.642 -4.521 -4.696 1.00 95.00 81 ILE A CA 1
ATOM 594 C C . ILE A 1 81 ? -6.105 -5.429 -5.845 1.00 95.00 81 ILE A C 1
ATOM 596 O O . ILE A 1 81 ? -7.293 -5.481 -6.153 1.00 95.00 81 ILE A O 1
ATOM 600 N N . MET A 1 82 ? -5.173 -6.124 -6.500 1.00 93.56 82 MET 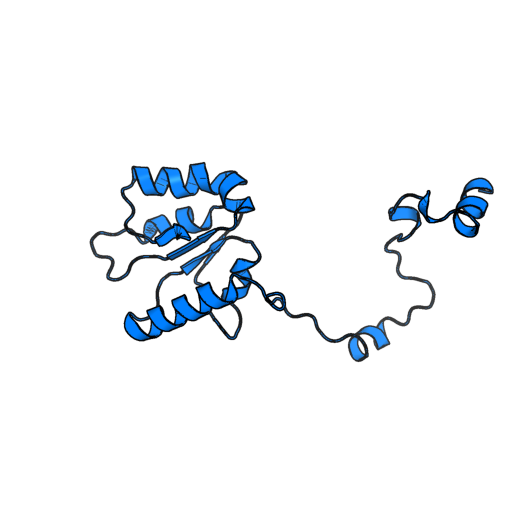A N 1
ATOM 601 C CA . MET A 1 82 ? -5.440 -6.995 -7.642 1.00 93.56 82 MET A CA 1
ATOM 602 C C . MET A 1 82 ? -5.702 -8.443 -7.189 1.00 93.56 82 MET A C 1
ATOM 604 O O . MET A 1 82 ? -5.321 -8.834 -6.077 1.00 93.56 82 MET A O 1
ATOM 608 N N . PRO A 1 83 ? -6.302 -9.291 -8.048 1.00 92.69 83 PRO A N 1
ATOM 609 C CA . PRO A 1 83 ? -6.366 -10.727 -7.799 1.00 92.69 83 PRO A CA 1
ATOM 610 C C . PRO A 1 83 ? -4.969 -11.330 -7.545 1.00 92.69 83 PRO A C 1
ATOM 612 O O . PRO A 1 83 ? -4.001 -10.926 -8.195 1.00 92.69 83 PRO A O 1
ATOM 615 N N . PRO A 1 84 ? -4.830 -12.314 -6.636 1.00 91.94 84 PRO A N 1
ATOM 616 C CA . PRO A 1 84 ? -5.896 -13.011 -5.908 1.00 91.94 84 PRO A CA 1
ATOM 617 C C . PRO A 1 84 ? -6.275 -12.370 -4.561 1.00 91.94 84 PRO A C 1
ATOM 619 O O . PRO A 1 84 ? -7.086 -12.937 -3.831 1.00 91.94 84 PRO A O 1
ATOM 622 N N . PHE A 1 85 ? -5.657 -11.250 -4.179 1.00 95.12 85 PHE A N 1
ATOM 623 C CA . PHE A 1 85 ? -5.855 -10.677 -2.850 1.00 95.12 85 PHE A CA 1
ATOM 624 C C . PHE A 1 85 ? -7.078 -9.763 -2.816 1.00 95.12 85 PHE A C 1
ATOM 626 O O . PHE A 1 85 ? -7.934 -9.934 -1.951 1.00 95.12 85 PHE A O 1
ATOM 633 N N . GLU A 1 86 ? -7.216 -8.846 -3.773 1.00 94.69 86 GLU A N 1
ATOM 634 C CA . GLU A 1 86 ? -8.332 -7.888 -3.799 1.00 94.69 86 GLU A CA 1
ATOM 635 C C . GLU A 1 86 ? -8.468 -7.125 -2.462 1.00 94.69 86 GLU A C 1
ATOM 637 O O . GLU A 1 86 ? -9.563 -6.945 -1.927 1.00 94.69 86 GLU A O 1
ATOM 642 N N . LEU A 1 87 ? -7.326 -6.742 -1.882 1.00 95.69 87 LEU A N 1
ATOM 643 C CA . LEU A 1 87 ? -7.207 -6.011 -0.624 1.00 95.69 87 LEU A CA 1
ATOM 644 C C . LEU A 1 87 ? -6.906 -4.543 -0.907 1.00 95.69 87 LEU A C 1
ATOM 646 O O . LEU A 1 87 ? -5.815 -4.198 -1.351 1.00 95.69 87 LEU A O 1
ATOM 650 N N . GLY A 1 88 ? -7.861 -3.671 -0.613 1.00 92.44 88 GLY A N 1
ATOM 651 C CA . GLY A 1 88 ? -7.690 -2.230 -0.745 1.00 92.44 88 GLY A CA 1
ATOM 652 C C . GLY A 1 88 ? -9.018 -1.500 -0.847 1.00 92.44 88 GLY A C 1
ATOM 653 O O . GLY A 1 88 ? -10.015 -2.040 -1.320 1.00 92.44 88 GLY A O 1
ATOM 654 N N . ALA A 1 89 ? -9.019 -0.256 -0.394 1.00 94.19 89 ALA A N 1
ATOM 655 C CA . ALA A 1 89 ? -10.154 0.653 -0.452 1.00 94.19 89 ALA A CA 1
ATOM 656 C C . ALA A 1 89 ? -9.747 2.014 -1.024 1.00 94.19 89 ALA A C 1
ATOM 658 O O . ALA A 1 89 ? -10.493 2.601 -1.804 1.00 94.19 89 ALA A O 1
ATOM 659 N N . THR A 1 90 ? -8.562 2.506 -0.662 1.00 95.06 90 THR A N 1
ATOM 660 C CA . THR A 1 90 ? -8.013 3.770 -1.163 1.00 95.06 90 THR A CA 1
ATOM 661 C C . THR A 1 90 ? -6.551 3.609 -1.546 1.00 95.06 90 THR A C 1
ATOM 663 O O . THR A 1 90 ? -5.837 2.759 -1.009 1.00 95.06 90 THR A O 1
ATOM 666 N N . THR A 1 91 ? -6.112 4.441 -2.489 1.00 95.56 91 THR A N 1
ATOM 667 C CA . THR A 1 91 ? -4.716 4.522 -2.915 1.00 95.56 91 THR A CA 1
ATOM 668 C C . THR A 1 91 ? -4.210 5.933 -2.690 1.00 95.56 91 THR A C 1
ATOM 670 O O . THR A 1 91 ? -4.759 6.883 -3.244 1.00 95.56 91 THR A O 1
ATOM 673 N N . MET A 1 92 ? -3.160 6.059 -1.889 1.00 94.94 92 MET A N 1
ATOM 674 C CA . MET A 1 92 ? -2.492 7.326 -1.590 1.00 94.94 92 MET A CA 1
ATOM 675 C C . MET A 1 92 ? -1.005 7.217 -1.911 1.00 94.94 92 MET A C 1
ATOM 677 O O . MET A 1 92 ? -0.506 6.123 -2.118 1.00 94.94 92 MET A O 1
ATOM 681 N N . GLY A 1 93 ? -0.290 8.334 -1.992 1.00 94.19 93 GLY A N 1
ATOM 682 C CA . GLY A 1 93 ? 1.159 8.332 -2.199 1.00 94.19 93 GLY A CA 1
ATOM 683 C C . GLY A 1 93 ? 1.900 9.048 -1.080 1.00 94.19 93 GLY A C 1
ATOM 684 O O . GLY A 1 93 ? 1.295 9.759 -0.276 1.00 94.19 93 GLY A O 1
ATOM 685 N N . TYR A 1 94 ? 3.228 8.934 -1.104 1.00 95.56 94 TYR A N 1
ATOM 686 C CA . TYR A 1 94 ? 4.142 9.674 -0.229 1.00 95.56 94 TYR A CA 1
ATOM 687 C C . TYR A 1 94 ? 3.992 9.365 1.270 1.00 95.56 94 TYR A C 1
ATOM 689 O O . TYR A 1 94 ? 4.351 10.196 2.099 1.00 95.56 94 TYR A O 1
ATOM 697 N N . GLY A 1 95 ? 3.477 8.193 1.635 1.00 95.94 95 GLY A N 1
ATOM 698 C CA . GLY A 1 95 ? 3.226 7.784 3.015 1.00 95.94 95 GLY A CA 1
ATOM 699 C C . GLY A 1 95 ? 1.912 8.301 3.593 1.00 95.94 95 GLY A C 1
ATOM 700 O O . GLY A 1 95 ? 1.753 8.290 4.812 1.00 95.94 95 GLY A O 1
ATOM 701 N N . LEU A 1 96 ? 0.977 8.779 2.768 1.00 96.69 96 LEU A N 1
ATOM 702 C CA . LEU A 1 96 ? -0.282 9.393 3.213 1.00 96.69 96 LEU A CA 1
ATOM 703 C C . LEU A 1 96 ? -1.434 8.393 3.388 1.00 96.69 96 LEU A C 1
ATOM 705 O O . LEU A 1 96 ? -2.508 8.793 3.840 1.00 96.69 96 LEU A O 1
ATOM 709 N N . GLY A 1 97 ? -1.230 7.110 3.072 1.00 95.31 97 GLY A N 1
ATOM 710 C CA . GLY A 1 97 ? -2.224 6.048 3.282 1.00 95.31 97 GLY A CA 1
ATOM 711 C C . GLY A 1 97 ? -2.894 6.097 4.668 1.00 95.31 97 GLY A C 1
ATOM 712 O O . GLY A 1 97 ? -4.101 6.340 4.736 1.00 95.31 97 GLY A O 1
ATOM 713 N N . PRO A 1 98 ? -2.150 5.973 5.781 1.00 95.75 98 PRO A N 1
ATOM 714 C CA . PRO A 1 98 ? -2.748 5.983 7.114 1.00 95.75 98 PRO A CA 1
ATOM 715 C C . PRO A 1 98 ? -3.368 7.326 7.507 1.00 95.75 98 PRO A C 1
ATOM 717 O O . PRO A 1 98 ? -4.423 7.348 8.139 1.00 95.75 98 PRO A O 1
ATOM 720 N N . ALA A 1 99 ? -2.773 8.450 7.092 1.00 95.38 99 ALA A N 1
ATOM 721 C CA . ALA A 1 99 ? -3.368 9.771 7.288 1.00 95.38 99 ALA A CA 1
ATOM 722 C C . ALA A 1 99 ? -4.752 9.869 6.624 1.00 95.38 99 ALA A C 1
ATOM 724 O O . ALA A 1 99 ? -5.693 10.381 7.232 1.00 95.38 99 ALA A O 1
ATOM 725 N N . SER A 1 100 ? -4.912 9.321 5.415 1.00 94.50 100 SER A N 1
ATOM 726 C CA . SER A 1 100 ? -6.208 9.282 4.723 1.00 94.50 100 SER A CA 1
ATOM 727 C C . SER A 1 100 ? -7.244 8.409 5.438 1.00 94.50 100 SER A C 1
ATOM 729 O O . SER A 1 100 ? -8.437 8.701 5.391 1.00 94.50 100 SER A O 1
ATOM 731 N N . ALA A 1 101 ? -6.793 7.381 6.163 1.00 94.62 101 ALA A N 1
ATOM 732 C CA . ALA A 1 101 ? -7.653 6.486 6.927 1.00 94.62 101 ALA A CA 1
ATOM 733 C C . ALA A 1 101 ? -8.045 7.034 8.315 1.00 94.62 101 ALA A C 1
ATOM 735 O O . ALA A 1 101 ? -8.842 6.405 9.014 1.00 94.62 101 ALA A O 1
ATOM 736 N N . SER A 1 102 ? -7.517 8.195 8.725 1.00 92.25 102 SER A N 1
ATOM 737 C CA . SER A 1 102 ? -7.764 8.793 10.049 1.00 92.25 102 SER A CA 1
ATOM 738 C C . SER A 1 102 ? -9.245 9.058 10.334 1.00 92.25 102 SER A C 1
ATOM 740 O O . SER A 1 102 ? -9.689 8.905 11.470 1.00 92.25 102 SER A O 1
ATOM 742 N N . ALA A 1 103 ? -10.033 9.365 9.301 1.00 89.25 103 ALA A N 1
ATOM 743 C CA . ALA A 1 103 ? -11.472 9.598 9.418 1.00 89.25 103 ALA A CA 1
ATOM 744 C C . ALA A 1 103 ? -12.255 8.367 9.911 1.00 89.25 103 ALA A C 1
ATOM 746 O O . ALA A 1 103 ? -13.358 8.508 10.435 1.00 89.25 103 ALA A O 1
ATOM 747 N N . PHE A 1 104 ? -11.695 7.162 9.772 1.00 91.19 104 PHE A N 1
ATOM 748 C CA . PHE A 1 104 ? -12.329 5.925 10.232 1.00 91.19 104 PHE A CA 1
ATOM 749 C C . PHE A 1 104 ? -12.078 5.627 11.717 1.00 91.19 104 PHE A C 1
ATOM 751 O O . PHE A 1 104 ? -12.648 4.674 12.243 1.00 91.19 104 PHE A O 1
ATOM 758 N N . ASN A 1 105 ? -11.289 6.451 12.414 1.00 89.19 105 ASN A N 1
ATOM 759 C CA . ASN A 1 105 ? -11.030 6.329 13.848 1.00 89.19 105 ASN A CA 1
ATOM 760 C C . ASN A 1 105 ? -12.153 6.966 14.698 1.00 89.19 105 ASN A C 1
ATOM 762 O O . ASN A 1 105 ? -11.912 7.861 15.507 1.00 89.19 105 ASN A O 1
ATOM 766 N N . SER A 1 106 ? -13.398 6.540 14.474 1.00 88.00 106 SER A N 1
ATOM 767 C CA . SER A 1 106 ? -14.555 6.959 15.276 1.00 88.00 106 SER A CA 1
ATOM 768 C C . SER A 1 106 ? -14.763 6.012 16.467 1.00 88.00 106 SER A C 1
ATOM 770 O O . SER A 1 106 ? -14.611 4.804 16.287 1.00 88.00 106 SER A O 1
ATOM 772 N N . PRO A 1 107 ? -15.191 6.496 17.651 1.00 85.12 107 PRO A N 1
ATOM 773 C CA . PRO A 1 107 ? -15.592 5.630 18.765 1.00 85.12 107 PRO A CA 1
ATOM 774 C C . PRO A 1 107 ? -16.694 4.625 18.399 1.00 85.12 107 PRO A C 1
ATOM 776 O O . PRO A 1 107 ? -16.744 3.532 18.956 1.00 85.12 107 PRO A O 1
ATOM 779 N N . ASP A 1 108 ? -17.545 4.979 17.432 1.00 88.75 108 ASP A N 1
ATOM 780 C CA . ASP A 1 108 ? -18.640 4.132 16.946 1.00 88.75 108 ASP A CA 1
ATOM 781 C C . ASP A 1 108 ? -18.216 3.217 15.780 1.00 88.75 108 ASP A C 1
ATOM 783 O O . ASP A 1 108 ? -19.044 2.516 15.183 1.00 88.75 108 ASP A O 1
ATOM 787 N N . ALA A 1 109 ? -16.934 3.231 15.399 1.00 88.38 109 ALA A N 1
ATOM 788 C CA . ALA A 1 109 ? -16.428 2.402 14.318 1.00 88.38 109 ALA A CA 1
ATOM 789 C C . ALA A 1 109 ? -16.516 0.919 14.701 1.00 88.38 109 ALA A C 1
ATOM 791 O O . ALA A 1 109 ? -15.896 0.445 15.647 1.00 88.38 109 ALA A O 1
ATOM 792 N N . LYS A 1 110 ? -17.261 0.147 13.905 1.00 88.44 110 LYS A N 1
ATOM 793 C CA . LYS A 1 110 ? -17.431 -1.299 14.129 1.00 88.44 110 LYS A CA 1
ATOM 794 C C . LYS A 1 110 ? -16.185 -2.119 13.792 1.00 88.44 110 LYS A C 1
ATOM 796 O O . LYS A 1 110 ? -16.115 -3.290 14.150 1.00 88.44 110 LYS A O 1
ATOM 801 N N . ARG A 1 111 ? -15.253 -1.545 13.027 1.00 89.56 111 ARG A N 1
ATOM 802 C CA . ARG A 1 111 ? -14.019 -2.190 12.568 1.00 89.56 111 ARG A CA 1
ATOM 803 C C . ARG A 1 111 ? -12.893 -1.172 12.499 1.00 89.56 111 ARG A C 1
ATOM 805 O O . ARG A 1 111 ? -13.115 -0.033 12.098 1.00 89.56 111 ARG A O 1
ATOM 812 N N . ARG A 1 112 ? -11.688 -1.633 12.822 1.00 93.00 112 ARG A N 1
ATOM 813 C CA . ARG A 1 112 ? -10.446 -0.868 12.684 1.00 93.00 112 ARG A CA 1
ATOM 814 C C . ARG A 1 112 ? -10.080 -0.718 11.211 1.00 93.00 112 ARG A C 1
ATOM 816 O O . ARG A 1 112 ? -10.224 -1.679 10.447 1.00 93.00 112 ARG A O 1
ATOM 823 N N . SER A 1 113 ? -9.606 0.463 10.821 1.00 94.69 113 SER A N 1
ATOM 824 C CA . SER A 1 113 ? -8.953 0.642 9.525 1.00 94.69 113 SER A CA 1
ATOM 825 C C . SER A 1 113 ? -7.576 -0.020 9.538 1.00 94.69 113 SER A C 1
ATOM 827 O O . SER A 1 113 ? -6.929 -0.137 10.581 1.00 94.69 113 SER A O 1
ATOM 829 N N . ILE A 1 114 ? -7.150 -0.483 8.370 1.00 96.44 114 ILE A N 1
ATOM 830 C CA . ILE A 1 114 ? -5.817 -1.028 8.130 1.00 96.44 114 ILE A CA 1
ATOM 831 C C . ILE A 1 114 ? -5.138 -0.120 7.108 1.00 96.44 114 ILE A C 1
ATOM 833 O O . ILE A 1 114 ? -5.792 0.443 6.226 1.00 96.44 114 ILE A O 1
ATOM 837 N N . SER A 1 115 ? -3.833 0.068 7.212 1.00 96.94 115 SER A N 1
ATOM 838 C CA . SER A 1 115 ? -3.063 0.786 6.201 1.00 96.94 115 SER A CA 1
ATOM 839 C C . SER A 1 115 ? -1.753 0.080 5.915 1.00 96.94 115 SER A C 1
ATOM 841 O O . SER A 1 115 ? -1.112 -0.380 6.850 1.00 96.94 115 SER A O 1
ATOM 843 N N . PHE A 1 116 ? -1.367 0.025 4.642 1.00 97.06 116 PHE A N 1
ATOM 844 C CA . PHE A 1 116 ? -0.076 -0.502 4.204 1.00 97.06 116 PHE A CA 1
ATOM 845 C C . PHE A 1 116 ? 0.791 0.643 3.681 1.00 97.06 116 PHE A C 1
ATOM 847 O O . PHE A 1 116 ? 0.382 1.367 2.765 1.00 97.06 116 PHE A O 1
ATOM 854 N N . VAL A 1 117 ? 1.979 0.807 4.252 1.00 97.12 117 VAL A N 1
ATOM 855 C CA . VAL A 1 117 ? 2.960 1.829 3.884 1.00 97.12 117 VAL A CA 1
ATOM 856 C C . VAL A 1 117 ? 4.307 1.168 3.625 1.00 97.12 117 VAL A C 1
ATOM 858 O O . VAL A 1 117 ? 4.885 0.528 4.493 1.00 97.12 117 VAL A O 1
ATOM 861 N N . GLY A 1 118 ? 4.847 1.384 2.427 1.00 95.81 118 GLY A N 1
ATOM 862 C CA . GLY A 1 118 ? 6.216 0.983 2.115 1.00 95.81 118 GLY A CA 1
ATOM 863 C C . GLY A 1 118 ? 7.233 1.846 2.865 1.00 95.81 118 GLY A C 1
ATOM 864 O O . GLY A 1 118 ? 6.954 2.992 3.220 1.00 95.81 118 GLY A O 1
ATOM 865 N N . ASP A 1 119 ? 8.446 1.337 3.037 1.00 96.19 119 ASP A N 1
ATOM 866 C CA . ASP A 1 119 ? 9.565 2.032 3.681 1.00 96.19 119 ASP A CA 1
ATOM 867 C C . ASP A 1 119 ? 9.846 3.417 3.068 1.00 96.19 119 ASP A C 1
ATOM 869 O O . ASP A 1 119 ? 10.031 4.397 3.791 1.00 96.19 119 ASP A O 1
ATOM 873 N N . GLY A 1 120 ? 9.800 3.535 1.737 1.00 96.31 120 GLY A N 1
ATOM 874 C CA . GLY A 1 120 ? 9.972 4.816 1.048 1.00 96.31 120 GLY A CA 1
ATOM 875 C C . GLY A 1 120 ? 8.878 5.830 1.399 1.00 96.31 120 GLY A C 1
ATOM 876 O O . GLY A 1 120 ? 9.175 6.987 1.691 1.00 96.31 120 GLY A O 1
ATOM 877 N N . GLY A 1 121 ? 7.614 5.397 1.436 1.00 96.38 121 GLY A N 1
ATOM 878 C CA . GLY A 1 121 ? 6.494 6.240 1.864 1.00 96.38 121 GLY A CA 1
ATOM 879 C C . GLY A 1 121 ? 6.612 6.627 3.338 1.00 96.38 121 GLY A C 1
ATOM 880 O O . GLY A 1 121 ? 6.426 7.795 3.689 1.00 96.38 121 GLY A O 1
ATOM 881 N N . PHE A 1 122 ? 7.002 5.672 4.188 1.00 97.38 122 PHE A N 1
ATOM 882 C CA . PHE A 1 122 ? 7.235 5.878 5.615 1.00 97.38 122 PHE A CA 1
ATOM 883 C C . PHE A 1 122 ? 8.251 6.997 5.864 1.00 97.38 122 PHE A C 1
ATOM 885 O O . PHE A 1 122 ? 7.949 7.944 6.590 1.00 97.38 122 PHE A O 1
ATOM 892 N N . TRP A 1 123 ? 9.421 6.934 5.226 1.00 97.19 123 TRP A N 1
ATOM 893 C CA . TRP A 1 123 ? 10.474 7.932 5.419 1.00 97.19 123 TRP A CA 1
ATOM 894 C C . TRP A 1 123 ? 10.239 9.246 4.673 1.00 97.19 123 TRP A C 1
ATOM 896 O O . TRP A 1 123 ? 10.812 10.258 5.064 1.00 97.19 123 TRP A O 1
ATOM 906 N N . HIS A 1 124 ? 9.397 9.258 3.638 1.00 96.12 124 HIS A N 1
ATOM 907 C CA . HIS A 1 124 ? 9.084 10.478 2.899 1.00 96.12 124 HIS A CA 1
ATOM 908 C C . HIS A 1 124 ? 8.168 11.414 3.704 1.00 96.12 124 HIS A C 1
ATOM 910 O O . HIS A 1 124 ? 8.620 12.455 4.167 1.00 96.12 124 HIS A O 1
ATOM 916 N N . ASN A 1 125 ? 6.894 11.048 3.910 1.00 94.81 125 ASN A N 1
ATOM 917 C CA . ASN A 1 125 ? 5.990 11.785 4.812 1.00 94.81 125 ASN A CA 1
ATOM 918 C C . ASN A 1 125 ? 5.229 10.883 5.791 1.00 94.81 125 ASN A C 1
ATOM 920 O O . ASN A 1 125 ? 4.489 11.399 6.630 1.00 94.81 125 ASN A O 1
ATOM 924 N N . GLY A 1 126 ? 5.367 9.558 5.713 1.00 96.94 126 GLY A N 1
ATOM 925 C CA . GLY A 1 126 ? 4.585 8.643 6.541 1.00 96.94 126 GLY A CA 1
ATOM 926 C C . GLY A 1 126 ? 4.855 8.815 8.034 1.00 96.94 126 GLY A C 1
ATOM 927 O O . GLY A 1 126 ? 3.913 8.876 8.822 1.00 96.94 126 GLY A O 1
ATOM 928 N N . LEU A 1 127 ? 6.109 8.995 8.444 1.00 97.62 127 LEU A N 1
ATOM 929 C CA . LEU A 1 127 ? 6.448 9.192 9.852 1.00 97.62 127 LEU A CA 1
ATOM 930 C C . LEU A 1 127 ? 5.785 10.451 10.434 1.00 97.62 127 LEU A C 1
ATOM 932 O O . LEU A 1 127 ? 5.223 10.409 11.526 1.00 97.62 127 LEU A O 1
ATOM 936 N N . THR A 1 128 ? 5.816 11.566 9.703 1.00 95.44 128 THR A N 1
ATOM 937 C CA . THR A 1 128 ? 5.315 12.859 10.190 1.00 95.44 128 THR A CA 1
ATOM 938 C C . THR A 1 128 ? 3.805 12.998 10.023 1.00 95.44 128 THR A C 1
ATOM 940 O O . THR A 1 128 ? 3.104 13.330 10.978 1.00 95.44 128 THR A O 1
ATOM 943 N N . SER A 1 129 ? 3.293 12.725 8.824 1.00 94.56 129 SER A N 1
ATOM 944 C CA . SER A 1 129 ? 1.902 12.999 8.446 1.00 94.56 129 SER A CA 1
ATOM 945 C C . SER A 1 129 ? 0.952 11.867 8.823 1.00 94.56 129 SER A C 1
ATOM 947 O O . SER A 1 129 ? -0.208 12.129 9.127 1.00 94.56 129 SER A O 1
ATOM 949 N N . SER A 1 130 ? 1.438 10.623 8.837 1.00 96.12 130 SER A N 1
ATOM 950 C CA . SER A 1 130 ? 0.628 9.445 9.155 1.00 96.12 130 SER A CA 1
ATOM 951 C C . SER A 1 130 ? 0.846 8.981 10.593 1.00 96.12 130 SER A C 1
ATOM 953 O O . SER A 1 130 ? -0.072 9.069 11.406 1.00 96.12 130 SER A O 1
ATOM 955 N N . ILE A 1 131 ? 2.055 8.543 10.954 1.00 97.56 131 ILE A N 1
ATOM 956 C CA . ILE A 1 131 ? 2.331 7.979 12.285 1.00 97.56 131 ILE A CA 1
ATOM 957 C C . ILE A 1 131 ? 2.224 9.044 13.378 1.00 97.56 131 ILE A C 1
ATOM 959 O O . ILE A 1 131 ? 1.542 8.823 14.377 1.00 97.56 131 ILE A O 1
ATOM 963 N N . GLY A 1 132 ? 2.830 10.218 13.180 1.00 96.88 132 GLY A N 1
ATOM 964 C CA . GLY A 1 132 ? 2.723 11.333 14.125 1.00 96.88 132 GLY A CA 1
ATOM 965 C C . GLY A 1 132 ? 1.269 11.729 14.398 1.00 96.88 132 GLY A C 1
ATOM 966 O O . GLY A 1 132 ? 0.870 11.877 15.554 1.00 96.88 132 GLY A O 1
ATOM 967 N N . ASN A 1 133 ? 0.450 11.814 13.345 1.00 94.69 133 ASN A N 1
ATOM 968 C CA . ASN A 1 133 ? -0.981 12.087 13.466 1.00 94.69 133 ASN A CA 1
ATOM 969 C C . ASN A 1 133 ? -1.729 10.964 14.204 1.00 94.69 133 ASN A C 1
ATOM 971 O O . ASN A 1 133 ? -2.535 11.250 15.089 1.00 94.69 133 ASN A O 1
ATOM 975 N N . ALA A 1 134 ? -1.445 9.700 13.881 1.00 96.06 134 ALA A N 1
ATOM 976 C CA . ALA A 1 134 ? -2.075 8.545 14.513 1.00 96.06 134 ALA A CA 1
ATOM 977 C C . ALA A 1 134 ? -1.790 8.487 16.022 1.00 96.06 134 ALA A C 1
ATOM 979 O O . ALA A 1 134 ? -2.713 8.296 16.812 1.00 96.06 134 ALA A O 1
ATOM 980 N N . VAL A 1 135 ? -0.540 8.722 16.432 1.00 96.50 135 VAL A N 1
ATOM 981 C CA . VAL A 1 135 ? -0.147 8.763 17.849 1.00 96.50 135 VAL A CA 1
ATOM 982 C C . VAL A 1 135 ? -0.824 9.928 18.566 1.00 96.50 135 VAL A C 1
ATOM 984 O O . VAL A 1 135 ? -1.408 9.736 19.633 1.00 96.50 135 VAL A O 1
ATOM 987 N N . PHE A 1 136 ? -0.793 11.126 17.974 1.00 95.44 136 PHE A N 1
ATOM 988 C CA . PHE A 1 136 ? -1.411 12.316 18.561 1.00 95.44 136 PHE A CA 1
ATOM 989 C C . PHE A 1 136 ? -2.920 12.134 18.778 1.00 95.44 136 PHE A C 1
ATOM 991 O O . PHE A 1 136 ? -3.438 12.449 19.849 1.00 95.44 136 PHE A O 1
ATOM 998 N N . ASN A 1 137 ? -3.614 11.565 17.790 1.00 93.56 137 ASN A N 1
ATOM 999 C CA . ASN A 1 137 ? -5.059 11.342 17.829 1.00 93.56 137 ASN A CA 1
ATOM 1000 C C . ASN A 1 137 ? -5.472 10.027 18.508 1.00 93.56 137 ASN A C 1
ATOM 1002 O O . ASN A 1 137 ? -6.658 9.702 18.497 1.00 93.56 137 ASN A O 1
ATOM 1006 N N . LYS A 1 138 ? -4.529 9.275 19.099 1.00 94.06 138 LYS A N 1
ATOM 1007 C CA . LYS A 1 138 ? -4.779 7.964 19.729 1.00 94.06 138 LYS A CA 1
ATOM 1008 C C . LYS A 1 138 ? -5.569 7.022 18.810 1.00 94.06 138 LYS A C 1
ATOM 1010 O O . LYS A 1 138 ? -6.587 6.459 19.206 1.00 94.06 138 LYS A O 1
ATOM 1015 N N . ASN A 1 139 ? -5.122 6.914 17.564 1.00 93.50 139 ASN A N 1
ATOM 1016 C CA . ASN A 1 139 ? -5.759 6.082 16.552 1.00 93.50 139 ASN A CA 1
ATOM 1017 C C . ASN A 1 139 ? -5.687 4.590 16.936 1.00 93.50 139 ASN A C 1
ATOM 1019 O O . ASN A 1 139 ? -4.619 4.115 17.313 1.00 93.50 139 ASN A O 1
ATOM 1023 N N . ASP A 1 140 ? -6.812 3.873 16.833 1.00 92.88 140 ASP A N 1
ATOM 1024 C CA . ASP A 1 140 ? -6.933 2.425 17.099 1.00 92.88 140 ASP A CA 1
ATOM 1025 C C . ASP A 1 140 ? -6.860 1.570 15.811 1.00 92.88 140 ASP A C 1
ATOM 1027 O O . ASP A 1 140 ? -7.183 0.382 15.800 1.00 92.88 140 ASP A O 1
ATOM 1031 N N . GLY A 1 141 ? -6.462 2.172 14.688 1.00 93.50 141 GLY A N 1
ATOM 1032 C CA . GLY A 1 141 ? -6.179 1.486 13.428 1.00 93.50 141 GLY A CA 1
ATOM 1033 C C . GLY A 1 141 ? -4.883 0.666 13.453 1.00 93.50 141 GLY A C 1
ATOM 1034 O O . GLY A 1 141 ? -4.022 0.837 14.315 1.00 93.50 141 GLY A O 1
ATOM 1035 N N . VAL A 1 142 ? -4.724 -0.221 12.467 1.00 95.50 142 VAL A N 1
ATOM 1036 C CA . VAL A 1 142 ? -3.496 -1.004 12.253 1.00 95.50 142 VAL A CA 1
ATOM 1037 C C . VAL A 1 142 ? -2.724 -0.412 11.082 1.00 95.50 142 VAL A C 1
ATOM 1039 O O . VAL A 1 142 ? -3.252 -0.306 9.978 1.00 95.50 142 VAL A O 1
ATOM 1042 N N . ILE A 1 143 ? -1.467 -0.045 11.308 1.00 96.12 143 ILE A N 1
ATOM 1043 C CA . ILE A 1 143 ? -0.574 0.466 10.265 1.00 96.12 143 ILE A CA 1
ATOM 1044 C C . ILE A 1 143 ? 0.565 -0.537 10.102 1.00 96.12 143 ILE A C 1
ATOM 1046 O O . ILE A 1 143 ? 1.233 -0.860 11.085 1.00 96.12 143 ILE A O 1
ATOM 1050 N N . VAL A 1 144 ? 0.724 -1.042 8.880 1.00 94.31 144 VAL A N 1
ATOM 1051 C CA . VAL A 1 144 ? 1.718 -2.037 8.458 1.00 94.31 144 VAL A CA 1
ATOM 1052 C C . VAL A 1 144 ? 2.739 -1.374 7.553 1.00 94.31 144 VAL A C 1
ATOM 1054 O O . VAL A 1 144 ? 2.307 -0.705 6.584 1.00 94.31 144 VAL A O 1
#

Foldseek 3Di:
DVVLVCCVPPPVVPDDPCSNCVVDPDDPPPVVCVVVPDDDDPQDDDDVRPCVVVLVVVVVVCVVLNAAAEFEEPDSNVCCCDPPRVHHDYYHYLLCRQLVVQVQQDPPRPDAHEYEDDPRSCVRCNVPRHVVVCVVVVGPHHYD

Radius of gyration: 22.79 Å; chains: 1; bounding box: 54×28×59 Å

pLDDT: mean 90.62, std 8.14, range [62.31, 97.62]

Secondary structure (DSSP, 8-state):
-HHHHHHHHH-GGGS-HHHHS-----TT--HHHHHHHSPP--S-PPTT-TTHHHHHHHHHHHHHH----EEEESSGGGGGGSTTT---SEEE-TT-HHHHGGGG--TT-SS--EEE--HHHIIIIIIIIIIHHHHHTT--SEE-